Protein AF-A0A7C3S1Q4-F1 (afdb_monomer)

Structure (mmCIF, N/CA/C/O backbone):
data_AF-A0A7C3S1Q4-F1
#
_entry.id   AF-A0A7C3S1Q4-F1
#
loop_
_atom_site.group_PDB
_atom_site.id
_atom_site.type_symbol
_atom_site.label_atom_id
_atom_site.label_alt_id
_atom_site.label_comp_id
_atom_site.label_asym_id
_atom_site.label_entity_id
_atom_site.label_seq_id
_atom_site.pdbx_PDB_ins_code
_atom_site.Cartn_x
_atom_site.Cartn_y
_atom_site.Cartn_z
_atom_site.occupancy
_atom_site.B_iso_or_equiv
_atom_site.auth_seq_id
_atom_site.auth_comp_id
_atom_site.auth_asym_id
_atom_site.auth_atom_id
_atom_site.pdbx_PDB_model_num
ATOM 1 N N . MET A 1 1 ? 23.223 -0.907 -8.275 1.00 48.97 1 MET A N 1
ATOM 2 C CA . MET A 1 1 ? 21.796 -0.916 -7.881 1.00 48.97 1 MET A CA 1
ATOM 3 C C . MET A 1 1 ? 21.219 0.502 -7.955 1.00 48.97 1 MET A C 1
ATOM 5 O O . MET A 1 1 ? 21.024 1.114 -6.923 1.00 48.97 1 MET A O 1
ATOM 9 N N . ARG A 1 2 ? 20.998 1.053 -9.159 1.00 58.00 2 ARG A N 1
ATOM 10 C CA . ARG A 1 2 ? 20.314 2.356 -9.3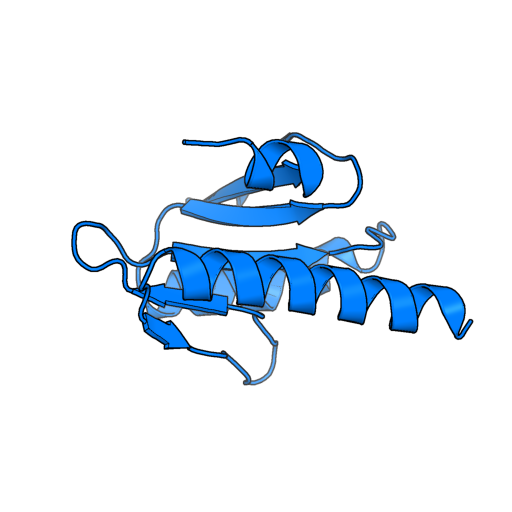61 1.00 58.00 2 ARG A CA 1
ATOM 11 C C . ARG A 1 2 ? 18.900 2.146 -9.918 1.00 58.00 2 ARG A C 1
ATOM 13 O O . ARG A 1 2 ? 17.937 2.654 -9.371 1.00 58.00 2 ARG A O 1
ATOM 20 N N . PHE A 1 3 ? 18.787 1.218 -10.872 1.00 60.94 3 PHE A N 1
ATOM 21 C CA . PHE A 1 3 ? 17.528 0.808 -11.501 1.00 60.94 3 PHE A CA 1
ATOM 22 C C . PHE A 1 3 ? 16.386 0.454 -10.534 1.00 60.94 3 PHE A C 1
ATOM 24 O O . PHE A 1 3 ? 15.249 0.825 -10.791 1.00 60.94 3 PHE A O 1
ATOM 31 N N . SER A 1 4 ? 16.654 -0.246 -9.426 1.00 64.38 4 SER A N 1
ATOM 32 C CA . SER A 1 4 ? 15.604 -0.610 -8.459 1.00 64.38 4 SER A CA 1
ATOM 33 C C . SER A 1 4 ? 15.069 0.590 -7.672 1.00 64.38 4 SER A C 1
ATOM 35 O O . SER A 1 4 ? 13.898 0.601 -7.312 1.00 64.38 4 SER A O 1
ATOM 37 N N . GLU 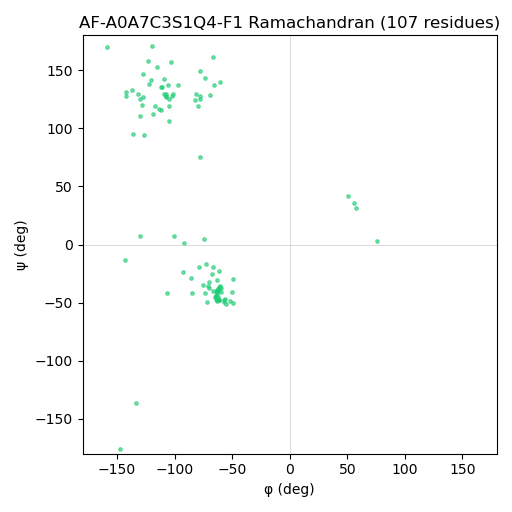A 1 5 ? 15.913 1.588 -7.400 1.00 70.88 5 GLU A N 1
ATOM 38 C CA . GLU A 1 5 ? 15.510 2.817 -6.707 1.00 70.88 5 GLU A CA 1
ATOM 39 C C . GLU A 1 5 ? 14.690 3.717 -7.641 1.00 70.88 5 GLU A C 1
ATOM 41 O O . GLU A 1 5 ? 13.647 4.232 -7.246 1.00 70.88 5 GLU A O 1
ATOM 46 N N . ASP A 1 6 ? 15.111 3.828 -8.905 1.00 82.06 6 ASP A N 1
ATOM 47 C CA . ASP A 1 6 ? 14.391 4.590 -9.930 1.00 82.06 6 ASP A CA 1
ATOM 48 C C . ASP A 1 6 ? 12.986 4.011 -10.192 1.00 82.06 6 ASP A C 1
ATOM 50 O O . ASP A 1 6 ? 12.019 4.759 -10.341 1.00 82.06 6 ASP A O 1
ATOM 54 N N . LEU A 1 7 ? 12.849 2.679 -10.188 1.00 83.50 7 LEU A N 1
ATOM 55 C CA . LEU A 1 7 ? 11.555 2.004 -10.334 1.00 83.50 7 LEU A CA 1
ATOM 56 C C . LEU A 1 7 ? 10.657 2.177 -9.104 1.00 83.50 7 LEU A C 1
ATOM 58 O O . LEU A 1 7 ? 9.460 2.388 -9.272 1.00 83.50 7 LEU A O 1
ATOM 62 N N . GLY A 1 8 ? 11.216 2.165 -7.889 1.00 83.62 8 GLY A N 1
ATOM 63 C CA . GLY A 1 8 ? 10.461 2.480 -6.669 1.00 83.62 8 GLY A CA 1
ATOM 64 C C . GLY A 1 8 ? 9.826 3.871 -6.734 1.00 83.62 8 GLY A C 1
ATOM 65 O O . GLY A 1 8 ? 8.613 4.008 -6.592 1.00 83.62 8 GLY A O 1
ATOM 66 N N . ARG A 1 9 ? 10.619 4.885 -7.104 1.00 86.75 9 ARG A N 1
ATOM 67 C CA . ARG A 1 9 ? 10.128 6.262 -7.289 1.00 86.75 9 ARG A CA 1
ATOM 68 C C . ARG A 1 9 ? 9.071 6.371 -8.386 1.00 86.75 9 ARG A C 1
ATOM 70 O O . ARG A 1 9 ? 8.138 7.161 -8.271 1.00 86.75 9 ARG A O 1
ATOM 77 N N . LEU A 1 10 ? 9.202 5.598 -9.467 1.00 90.12 10 LEU A N 1
ATOM 78 C CA . LEU A 1 10 ? 8.187 5.557 -10.520 1.00 90.12 10 LEU A CA 1
ATOM 79 C C . LEU A 1 10 ? 6.858 5.006 -9.984 1.00 90.12 10 LEU A C 1
ATOM 81 O O . LEU A 1 10 ? 5.812 5.589 -10.257 1.00 90.12 10 LEU A O 1
ATOM 85 N N . TYR A 1 11 ? 6.901 3.923 -9.206 1.00 91.31 11 TYR A N 1
ATOM 86 C CA . TYR A 1 11 ? 5.715 3.337 -8.581 1.00 91.31 11 TYR A CA 1
ATOM 87 C C . TYR A 1 11 ? 5.036 4.328 -7.628 1.00 91.31 11 TYR A C 1
ATOM 89 O O . TYR A 1 11 ? 3.831 4.548 -7.744 1.00 91.31 11 TYR A O 1
ATOM 97 N N . GLU A 1 12 ? 5.803 4.974 -6.746 1.00 90.12 12 GLU A N 1
ATOM 98 C CA . GLU A 1 12 ? 5.298 6.016 -5.841 1.00 90.12 12 GLU A CA 1
ATOM 99 C C . GLU A 1 12 ? 4.623 7.157 -6.614 1.00 90.12 12 GLU A C 1
ATOM 101 O O . GLU A 1 12 ? 3.500 7.546 -6.294 1.00 90.12 12 GLU A O 1
ATOM 106 N N . ASN A 1 13 ? 5.260 7.649 -7.682 1.00 93.19 13 ASN A N 1
ATOM 107 C CA . ASN A 1 13 ? 4.711 8.721 -8.511 1.00 93.19 13 ASN A CA 1
ATOM 108 C C . ASN A 1 13 ? 3.400 8.321 -9.197 1.00 93.19 13 ASN A C 1
ATOM 110 O O . ASN A 1 13 ? 2.465 9.120 -9.246 1.00 93.19 13 ASN A O 1
ATOM 114 N N . VAL A 1 14 ? 3.312 7.100 -9.729 1.00 94.31 14 VAL A N 1
ATOM 115 C CA . VAL A 1 14 ? 2.085 6.607 -10.372 1.00 94.31 14 VAL A CA 1
ATOM 116 C C . VAL A 1 14 ? 0.944 6.518 -9.358 1.00 94.31 14 VAL A C 1
ATOM 118 O O . VAL A 1 14 ? -0.162 6.976 -9.648 1.00 94.31 14 VAL A O 1
ATOM 121 N N . VAL A 1 15 ? 1.215 5.995 -8.157 1.00 92.94 15 VAL A N 1
ATOM 122 C CA . VAL A 1 15 ? 0.228 5.940 -7.067 1.00 92.94 15 VAL A CA 1
ATOM 123 C C . VAL A 1 15 ? -0.213 7.346 -6.669 1.00 92.94 15 VAL A C 1
ATOM 125 O O . VAL A 1 15 ? -1.412 7.618 -6.625 1.00 92.94 15 VAL A O 1
ATOM 128 N N . PHE A 1 16 ? 0.729 8.268 -6.467 1.00 92.50 16 PHE A N 1
ATOM 129 C CA . PHE A 1 16 ? 0.429 9.657 -6.125 1.00 92.50 16 PHE A CA 1
ATOM 130 C C . PHE A 1 16 ? -0.471 10.340 -7.164 1.00 92.50 16 PHE A C 1
ATOM 132 O O . PHE A 1 16 ? -1.479 10.949 -6.804 1.00 92.50 16 PHE A O 1
ATOM 139 N N . LEU A 1 17 ? -0.144 10.216 -8.455 1.00 92.94 17 LEU A N 1
ATOM 140 C CA . LEU A 1 17 ? -0.926 10.820 -9.536 1.00 92.94 17 LEU A CA 1
ATOM 141 C C . LEU A 1 17 ? -2.347 10.251 -9.607 1.00 92.94 17 LEU A C 1
ATOM 143 O O . LEU A 1 17 ? -3.297 11.009 -9.807 1.00 92.94 17 LEU A O 1
ATOM 147 N N . HIS A 1 18 ? -2.508 8.941 -9.407 1.00 91.94 18 HIS A N 1
ATOM 148 C CA . HIS A 1 18 ? -3.829 8.315 -9.363 1.00 91.94 18 HIS A CA 1
ATOM 149 C C . HIS A 1 18 ? -4.656 8.819 -8.168 1.00 91.94 18 HIS A C 1
ATOM 151 O O . HIS A 1 18 ? -5.811 9.208 -8.337 1.00 91.94 18 HIS A O 1
ATOM 157 N N . LEU A 1 19 ? -4.059 8.899 -6.974 1.00 90.00 19 LEU A N 1
ATOM 158 C CA . LEU A 1 19 ? -4.726 9.438 -5.783 1.00 90.00 19 LEU A CA 1
ATOM 159 C C . LEU A 1 19 ? -5.136 10.907 -5.961 1.00 90.00 19 LEU A C 1
ATOM 161 O O . LEU A 1 19 ? -6.217 11.303 -5.519 1.00 90.00 19 LEU A O 1
ATOM 165 N N . LEU A 1 20 ? -4.292 11.704 -6.625 1.00 88.56 20 LEU A N 1
ATOM 166 C CA . LEU A 1 20 ? -4.566 13.110 -6.914 1.00 88.56 20 LEU A CA 1
ATOM 167 C C . LEU A 1 20 ? -5.738 13.255 -7.893 1.00 88.56 20 LEU A C 1
ATOM 169 O O . LEU A 1 20 ? -6.595 14.119 -7.707 1.00 88.56 20 LEU A O 1
ATOM 173 N N . HIS A 1 21 ? -5.807 12.385 -8.907 1.00 87.94 21 HIS A N 1
ATOM 174 C CA . HIS A 1 21 ? -6.913 12.353 -9.864 1.00 87.94 21 HIS A CA 1
ATOM 175 C C . HIS A 1 21 ? -8.264 12.080 -9.187 1.00 87.94 21 HIS A C 1
ATOM 177 O O . HIS A 1 21 ? -9.272 12.683 -9.554 1.00 87.94 21 HIS A O 1
ATOM 183 N N . GLN A 1 22 ? -8.277 11.243 -8.148 1.00 84.38 22 GLN A N 1
ATOM 184 C CA . GLN A 1 22 ? -9.473 10.947 -7.355 1.00 84.38 22 GLN A CA 1
ATOM 185 C C . GLN A 1 22 ? -9.897 12.074 -6.390 1.00 84.38 22 GLN A C 1
ATOM 187 O O . GLN A 1 22 ? -10.854 11.904 -5.637 1.00 84.38 22 GLN A O 1
ATOM 192 N N . GLN A 1 23 ? -9.229 13.235 -6.413 1.00 77.44 23 GLN A N 1
ATOM 193 C CA . GLN A 1 23 ? -9.513 14.388 -5.543 1.00 77.44 23 GLN A CA 1
ATOM 194 C C . GLN A 1 23 ? -9.431 14.060 -4.040 1.00 77.44 23 GLN A C 1
ATOM 196 O O . GLN A 1 23 ? -10.141 14.646 -3.219 1.00 77.44 23 GLN A O 1
ATOM 201 N N . ASN A 1 24 ? -8.563 13.117 -3.669 1.00 77.75 24 ASN A N 1
ATOM 202 C CA . ASN A 1 24 ? -8.302 12.790 -2.273 1.00 77.75 24 ASN A CA 1
ATOM 203 C C . ASN A 1 24 ? -7.383 13.837 -1.631 1.00 77.75 24 ASN A C 1
ATOM 205 O O . ASN A 1 24 ? -6.491 14.385 -2.279 1.00 77.75 24 ASN A O 1
ATOM 209 N N . GLU A 1 25 ? -7.545 14.070 -0.328 1.00 84.06 25 GLU A N 1
ATOM 210 C CA . GLU A 1 25 ? -6.511 14.763 0.438 1.00 84.06 25 GLU A CA 1
ATOM 211 C C . GLU A 1 25 ? -5.401 13.772 0.789 1.00 84.06 25 GLU A C 1
ATOM 213 O O . GLU A 1 25 ? -5.641 12.773 1.475 1.00 84.06 25 GLU A O 1
ATOM 218 N N . ILE A 1 26 ? -4.191 14.051 0.308 1.00 87.75 26 ILE A N 1
ATOM 219 C CA . ILE A 1 26 ? -3.033 13.165 0.426 1.00 87.75 26 ILE A CA 1
ATOM 220 C C . ILE A 1 26 ? -2.062 13.744 1.452 1.00 87.75 26 ILE A C 1
ATOM 222 O O . ILE A 1 26 ? -1.636 14.895 1.343 1.00 87.75 26 ILE A O 1
ATOM 226 N N . PHE A 1 27 ? -1.676 12.925 2.424 1.00 86.50 27 PHE A N 1
ATOM 227 C CA . PHE A 1 27 ? -0.685 13.251 3.439 1.00 86.50 27 PHE A CA 1
ATOM 228 C C . PHE A 1 27 ? 0.469 12.255 3.370 1.00 86.50 27 PHE A C 1
ATOM 230 O O . PHE A 1 27 ? 0.253 11.058 3.204 1.00 86.50 27 PHE A O 1
ATOM 237 N N . TYR A 1 28 ? 1.688 12.748 3.560 1.00 84.62 28 TYR A N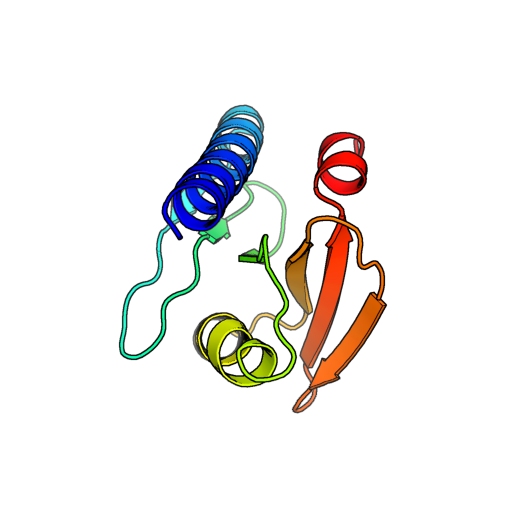 1
ATOM 238 C CA . TYR A 1 28 ? 2.884 11.916 3.679 1.00 84.62 28 TYR A CA 1
ATOM 239 C C . TYR A 1 28 ? 3.209 11.705 5.153 1.00 84.62 28 TYR A C 1
ATOM 241 O O . TYR A 1 28 ? 3.155 12.658 5.940 1.00 84.62 28 TYR A O 1
ATOM 249 N N . TRP A 1 29 ? 3.566 10.480 5.542 1.00 79.12 29 TRP A N 1
ATOM 250 C CA . TRP A 1 29 ? 3.944 10.184 6.920 1.00 79.12 29 TRP A CA 1
ATOM 251 C C . TRP A 1 29 ? 5.426 9.842 7.035 1.00 79.12 29 TRP A C 1
ATOM 253 O O . TRP A 1 29 ? 5.883 8.808 6.553 1.00 79.12 29 TRP A O 1
ATOM 263 N N . LYS A 1 30 ? 6.173 10.681 7.756 1.00 76.44 30 LYS A N 1
ATOM 264 C CA . LYS A 1 30 ? 7.596 10.466 8.033 1.00 76.44 30 LYS A CA 1
ATOM 265 C C . LYS A 1 30 ? 7.875 10.613 9.525 1.00 76.44 30 LYS A C 1
ATOM 267 O O . LYS A 1 30 ? 7.786 11.711 10.071 1.00 76.44 30 LYS A O 1
ATOM 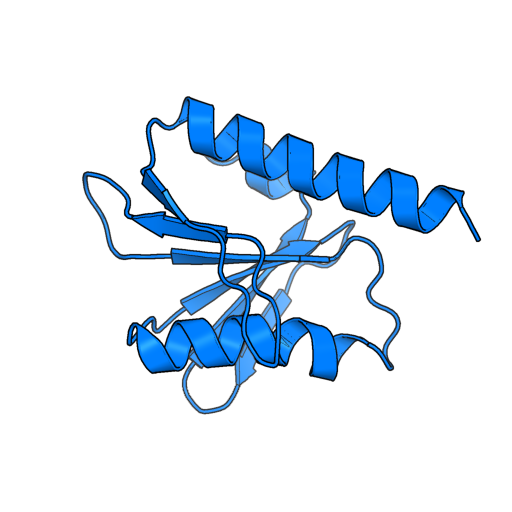272 N N . ASN A 1 31 ? 8.191 9.501 10.187 1.00 69.31 31 ASN A N 1
ATOM 273 C CA . ASN A 1 31 ? 8.630 9.466 11.584 1.00 69.31 31 ASN A CA 1
ATOM 274 C C . ASN A 1 31 ? 9.869 8.554 11.714 1.00 69.31 31 ASN A C 1
ATOM 276 O O . ASN A 1 31 ? 10.767 8.631 10.880 1.00 69.31 31 ASN A O 1
ATOM 280 N N . LYS A 1 32 ? 9.948 7.678 12.730 1.00 69.12 32 LYS A N 1
ATOM 281 C CA . LYS A 1 32 ? 10.992 6.634 12.805 1.00 69.12 32 LYS A CA 1
ATOM 282 C C . LYS A 1 32 ? 10.901 5.636 11.647 1.00 69.12 32 LYS A C 1
ATOM 284 O O . LYS A 1 32 ? 11.920 5.085 11.243 1.00 69.12 32 LYS A O 1
ATOM 289 N N . ASN A 1 33 ? 9.687 5.418 11.151 1.00 75.69 33 ASN A N 1
ATOM 290 C CA . ASN A 1 33 ? 9.385 4.682 9.934 1.00 75.69 33 ASN A CA 1
ATOM 291 C C . ASN A 1 33 ? 8.582 5.598 8.999 1.00 75.69 33 ASN A C 1
ATOM 293 O O . ASN A 1 33 ? 7.967 6.572 9.452 1.00 75.69 33 ASN A O 1
ATOM 297 N N . GLU A 1 34 ? 8.601 5.288 7.710 1.00 77.94 34 GLU A N 1
ATOM 298 C CA . GLU A 1 34 ? 7.924 6.060 6.666 1.00 77.94 34 GLU A CA 1
ATOM 299 C C . GLU A 1 34 ? 6.725 5.265 6.145 1.00 77.94 34 GLU A C 1
ATOM 301 O O . GLU A 1 34 ? 6.778 4.040 6.087 1.00 77.94 34 GLU A O 1
ATOM 306 N N . CYS A 1 35 ? 5.630 5.961 5.852 1.00 83.94 35 CYS A N 1
ATOM 307 C CA . CYS A 1 35 ? 4.487 5.421 5.125 1.00 83.94 35 CYS A CA 1
ATOM 308 C C . CYS A 1 35 ? 4.178 6.406 4.006 1.00 83.94 35 CYS A C 1
ATOM 310 O O . CYS A 1 35 ? 3.983 7.597 4.279 1.00 83.94 35 CYS A O 1
ATOM 312 N N . ASP A 1 36 ? 4.146 5.911 2.772 1.00 85.88 36 ASP A N 1
ATOM 313 C CA . ASP A 1 36 ? 4.150 6.780 1.595 1.00 85.88 36 ASP A CA 1
ATOM 314 C C . ASP A 1 36 ? 2.915 7.673 1.551 1.00 85.88 36 ASP A C 1
ATOM 316 O O . ASP A 1 36 ? 3.040 8.887 1.395 1.00 85.88 36 ASP A O 1
ATOM 320 N N . PHE A 1 37 ? 1.725 7.102 1.772 1.00 91.56 37 PHE A N 1
ATOM 321 C CA . PHE A 1 37 ? 0.484 7.862 1.693 1.00 91.56 37 PHE A CA 1
ATOM 322 C C . PHE A 1 37 ? -0.483 7.531 2.830 1.00 91.56 37 PHE A C 1
ATOM 324 O O . PHE A 1 37 ? -0.801 6.380 3.115 1.00 91.56 37 PHE A O 1
ATOM 331 N N . LEU A 1 38 ? -1.020 8.577 3.445 1.00 90.69 38 LEU A N 1
ATOM 332 C CA . LEU A 1 38 ? -2.241 8.557 4.233 1.00 90.69 38 LEU A CA 1
ATOM 333 C C . LEU A 1 38 ? -3.257 9.406 3.479 1.00 90.69 38 LEU A C 1
ATOM 335 O O . LEU A 1 38 ? -3.056 10.609 3.315 1.00 90.69 38 LEU A O 1
ATOM 339 N N . ILE A 1 39 ? -4.345 8.797 3.026 1.00 89.31 39 ILE A N 1
ATOM 340 C CA . ILE A 1 39 ? -5.391 9.507 2.299 1.00 89.31 39 ILE A CA 1
ATOM 341 C C . ILE A 1 39 ? -6.613 9.712 3.179 1.00 89.31 39 ILE A C 1
ATOM 343 O O . ILE A 1 39 ? -7.059 8.817 3.903 1.00 89.31 39 ILE A O 1
ATOM 347 N N . ARG A 1 40 ? -7.172 10.918 3.108 1.00 83.69 40 ARG A N 1
ATOM 348 C CA . ARG A 1 40 ? -8.507 11.209 3.619 1.00 83.69 40 ARG A CA 1
ATOM 349 C C . ARG A 1 40 ? -9.434 11.322 2.421 1.00 83.69 40 ARG A C 1
ATOM 351 O O . ARG A 1 40 ? -9.380 12.292 1.666 1.00 83.69 40 ARG A O 1
ATOM 358 N N . THR A 1 41 ? -10.260 10.300 2.242 1.00 71.56 41 THR A N 1
ATOM 359 C CA . THR A 1 41 ? -11.269 10.298 1.186 1.00 71.56 41 THR A CA 1
ATOM 360 C C . THR A 1 41 ? -12.397 11.258 1.571 1.00 71.56 41 THR A C 1
ATOM 362 O O . THR A 1 41 ? -12.767 11.376 2.740 1.00 71.56 41 THR A O 1
ATOM 365 N N . THR A 1 42 ? -12.962 11.971 0.597 1.00 67.75 42 THR A N 1
ATOM 366 C CA . THR A 1 42 ? -14.053 12.936 0.842 1.00 67.75 42 THR A CA 1
ATOM 367 C C . THR A 1 42 ? -15.352 12.270 1.310 1.00 67.75 42 TH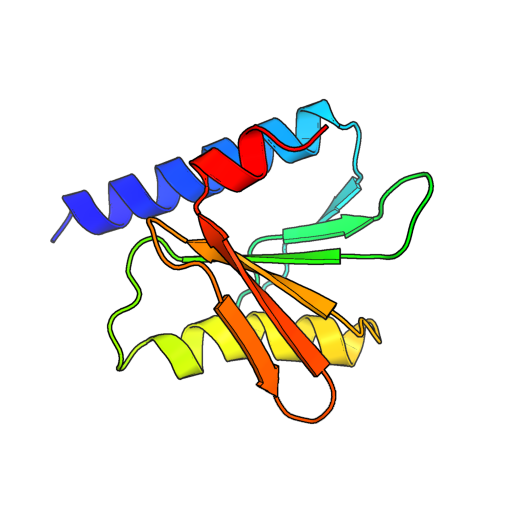R A C 1
ATOM 369 O O . THR A 1 42 ? -16.218 12.938 1.873 1.00 67.75 42 THR A O 1
ATOM 372 N N . ARG A 1 43 ? -15.506 10.957 1.080 1.00 63.69 43 ARG A N 1
ATOM 373 C CA . ARG A 1 43 ? -16.735 10.187 1.347 1.00 63.69 43 ARG A CA 1
ATOM 374 C C . ARG A 1 43 ? -16.517 8.894 2.143 1.00 63.69 43 ARG A C 1
ATOM 376 O O . ARG A 1 43 ? -17.460 8.121 2.286 1.00 63.69 43 ARG A O 1
ATOM 383 N N . GLY A 1 44 ? -15.313 8.633 2.648 1.00 64.69 44 GLY A N 1
ATOM 384 C CA . GLY A 1 44 ? -14.966 7.337 3.232 1.00 64.69 44 GLY A CA 1
ATOM 385 C C . GLY A 1 44 ? -13.963 7.413 4.388 1.00 64.69 44 GLY A C 1
ATOM 386 O O . GLY A 1 44 ? -13.598 8.498 4.846 1.00 64.69 44 GLY A O 1
ATOM 387 N N . PRO A 1 45 ? -13.542 6.249 4.911 1.00 68.81 45 PRO A N 1
ATOM 388 C CA . PRO A 1 45 ? -12.548 6.182 5.974 1.00 68.81 45 PRO A CA 1
ATOM 389 C C . PRO A 1 45 ? -11.174 6.673 5.491 1.00 68.81 45 PRO A C 1
ATOM 391 O O . PRO A 1 45 ? -10.897 6.732 4.292 1.00 68.81 45 PRO A O 1
ATOM 394 N N . GLN A 1 46 ? -10.302 7.013 6.445 1.00 83.12 46 GLN A N 1
ATOM 395 C CA . GLN A 1 46 ? -8.882 7.203 6.152 1.00 83.12 46 GLN A CA 1
ATOM 396 C C . GLN A 1 46 ? -8.259 5.869 5.739 1.00 83.12 46 GLN A C 1
ATOM 398 O O . GLN A 1 46 ? -8.503 4.845 6.382 1.00 83.12 46 GLN A O 1
ATOM 403 N N . GLU A 1 47 ? -7.431 5.900 4.703 1.00 89.50 47 GLU A N 1
ATOM 404 C CA . GLU A 1 47 ? -6.697 4.738 4.209 1.00 89.50 47 GLU A CA 1
ATOM 405 C C . GLU A 1 47 ? -5.197 5.031 4.245 1.00 89.50 47 GLU A C 1
ATOM 407 O O . GLU A 1 47 ? -4.756 6.137 3.932 1.00 89.50 47 GLU A O 1
ATOM 412 N N . ALA A 1 48 ? -4.417 4.044 4.680 1.00 93.31 48 ALA A N 1
ATOM 413 C CA . ALA A 1 48 ? -2.964 4.110 4.698 1.00 93.31 48 ALA A CA 1
ATOM 414 C C . ALA A 1 48 ? -2.419 3.168 3.623 1.00 93.31 48 ALA A C 1
ATOM 416 O O . ALA A 1 48 ? -2.826 2.003 3.558 1.00 93.31 48 ALA A O 1
ATOM 417 N N . ILE A 1 49 ? -1.525 3.691 2.788 1.00 93.12 49 ILE A N 1
ATOM 418 C CA . ILE A 1 49 ? -0.983 3.021 1.611 1.00 93.12 49 ILE A CA 1
ATOM 419 C C . ILE A 1 49 ? 0.545 3.059 1.681 1.00 93.12 49 ILE A C 1
ATOM 421 O O . ILE A 1 49 ? 1.146 4.125 1.824 1.00 93.12 49 ILE A O 1
ATOM 425 N N . GLN A 1 50 ? 1.154 1.884 1.552 1.00 92.88 50 GLN A N 1
ATOM 426 C CA . GLN A 1 50 ? 2.592 1.694 1.373 1.00 92.88 50 GLN A CA 1
ATOM 427 C C . GLN A 1 50 ? 2.852 1.183 -0.043 1.00 92.88 50 GLN A C 1
ATOM 429 O O . GLN A 1 50 ? 2.171 0.269 -0.503 1.00 92.88 50 GLN A O 1
ATOM 434 N N . VAL A 1 51 ? 3.849 1.718 -0.731 1.00 90.69 51 VAL A N 1
ATOM 435 C CA . VAL A 1 51 ? 4.303 1.248 -2.037 1.00 90.69 51 VAL A CA 1
ATOM 436 C C . VAL A 1 51 ? 5.581 0.440 -1.840 1.00 90.69 51 VAL A C 1
ATOM 438 O O . VAL A 1 51 ? 6.529 0.877 -1.196 1.00 90.69 51 VAL A O 1
ATOM 441 N N . CYS A 1 52 ? 5.610 -0.780 -2.370 1.00 86.56 52 CYS A N 1
ATOM 442 C CA . CYS A 1 52 ? 6.756 -1.669 -2.257 1.00 86.56 52 CYS A CA 1
ATOM 443 C C . CYS A 1 52 ? 7.044 -2.348 -3.599 1.00 86.56 52 CYS A C 1
ATOM 445 O O . CYS A 1 52 ? 6.467 -3.380 -3.943 1.00 86.56 52 CYS A O 1
ATOM 447 N N . TYR A 1 53 ? 7.970 -1.766 -4.365 1.00 74.44 53 TYR A N 1
ATOM 448 C CA . TYR A 1 53 ? 8.406 -2.340 -5.640 1.00 74.44 53 TYR A CA 1
ATOM 449 C C . TYR A 1 53 ? 9.242 -3.618 -5.454 1.00 74.44 53 TYR A C 1
ATOM 451 O O . TYR A 1 53 ? 9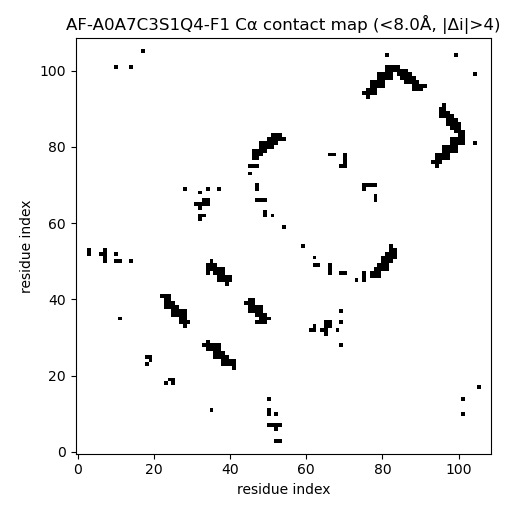.162 -4.540 -6.259 1.00 74.44 53 TYR A O 1
ATOM 459 N N . THR A 1 54 ? 10.062 -3.698 -4.399 1.00 67.50 54 THR A N 1
ATOM 460 C CA . THR A 1 54 ? 10.955 -4.846 -4.170 1.00 67.50 54 THR A CA 1
ATOM 461 C C . THR A 1 54 ? 10.755 -5.425 -2.775 1.00 67.50 54 THR A C 1
ATOM 463 O O . THR A 1 54 ? 11.390 -4.999 -1.810 1.00 67.50 54 THR A O 1
ATOM 466 N N . LEU A 1 55 ? 9.906 -6.448 -2.679 1.00 61.31 55 LEU A N 1
ATOM 467 C CA . LEU A 1 55 ? 9.747 -7.259 -1.473 1.00 61.31 55 LEU A CA 1
ATOM 468 C C . LEU A 1 55 ? 10.920 -8.244 -1.377 1.00 61.31 55 LEU A C 1
ATOM 470 O O . LEU A 1 55 ? 10.815 -9.428 -1.686 1.00 61.31 55 LEU A O 1
ATOM 474 N N . ALA A 1 56 ? 12.097 -7.753 -0.990 1.00 60.78 56 ALA A N 1
ATOM 475 C CA . ALA A 1 56 ? 13.105 -8.656 -0.451 1.00 60.78 56 ALA A CA 1
ATOM 476 C C . ALA A 1 56 ? 12.591 -9.140 0.915 1.00 60.78 56 ALA A C 1
ATOM 478 O O . ALA A 1 56 ? 12.240 -8.302 1.744 1.00 60.78 56 ALA A O 1
ATOM 479 N N . LYS A 1 57 ? 12.569 -10.457 1.170 1.00 55.72 57 LYS A N 1
ATOM 480 C CA . LYS A 1 57 ? 12.049 -11.054 2.424 1.00 55.72 57 LYS A CA 1
ATOM 481 C C . LYS A 1 57 ? 12.592 -10.405 3.708 1.00 55.72 57 LYS A C 1
ATOM 483 O O . LYS A 1 57 ? 11.908 -10.365 4.718 1.00 55.72 57 LYS A O 1
ATOM 488 N N . GLU A 1 58 ? 13.812 -9.873 3.677 1.00 53.09 58 GLU A N 1
ATOM 489 C CA . GLU A 1 58 ? 14.431 -9.188 4.823 1.00 53.09 58 GLU A CA 1
ATOM 490 C C . GLU A 1 58 ? 13.939 -7.742 5.033 1.00 53.09 58 GLU A C 1
ATOM 492 O O . GLU A 1 58 ? 14.098 -7.182 6.117 1.00 53.09 58 GLU A O 1
ATOM 497 N N . LYS A 1 59 ? 13.349 -7.114 4.008 1.00 60.69 59 LYS A N 1
ATOM 498 C CA . LYS A 1 59 ? 12.812 -5.745 4.065 1.00 60.69 59 LYS A CA 1
ATOM 499 C C . LYS A 1 59 ? 11.334 -5.699 4.440 1.00 60.69 59 LYS A C 1
ATOM 501 O O . LYS A 1 59 ? 10.905 -4.700 5.006 1.00 60.69 59 LYS A O 1
ATOM 506 N N . GLU A 1 60 ? 10.591 -6.778 4.202 1.00 66.81 60 GLU A N 1
ATOM 507 C CA . GLU A 1 60 ? 9.139 -6.870 4.415 1.00 66.81 60 GLU A CA 1
ATOM 508 C C . GLU A 1 60 ? 8.709 -6.380 5.805 1.00 66.81 60 GLU A C 1
ATOM 510 O O . GLU A 1 60 ? 7.884 -5.479 5.936 1.00 66.81 60 GLU A O 1
ATOM 515 N N . GLU A 1 61 ? 9.349 -6.871 6.868 1.00 68.75 61 GLU A N 1
ATOM 516 C CA . GLU A 1 61 ? 8.997 -6.466 8.232 1.00 68.75 61 GLU A CA 1
ATOM 517 C C . GLU A 1 61 ? 9.314 -5.000 8.549 1.00 68.75 61 GLU A C 1
ATOM 519 O O . GLU A 1 61 ? 8.729 -4.432 9.473 1.00 68.75 61 GLU A O 1
ATOM 524 N N . ARG A 1 62 ? 10.276 -4.385 7.854 1.00 70.31 62 ARG A N 1
ATOM 525 C CA . ARG A 1 62 ? 10.656 -2.987 8.087 1.00 70.31 62 ARG A CA 1
ATOM 526 C C . ARG A 1 62 ? 9.763 -2.032 7.305 1.00 70.31 62 ARG A C 1
ATOM 528 O O . ARG A 1 62 ? 9.338 -1.040 7.889 1.00 70.31 62 ARG A O 1
ATOM 535 N N . GLU A 1 63 ? 9.444 -2.355 6.056 1.00 75.69 63 GLU A N 1
ATOM 536 C CA . GLU A 1 63 ? 8.538 -1.554 5.221 1.00 75.69 63 GLU A CA 1
ATOM 537 C C . GLU A 1 63 ? 7.124 -1.517 5.831 1.00 75.69 63 GLU A C 1
ATOM 539 O O . GLU A 1 63 ? 6.506 -0.463 5.954 1.00 75.69 63 GLU A O 1
ATOM 544 N N . LEU A 1 64 ? 6.632 -2.648 6.352 1.00 86.50 64 LEU A N 1
ATOM 545 C CA . LEU A 1 64 ? 5.292 -2.710 6.948 1.00 86.50 64 LEU A CA 1
ATOM 546 C C . LEU A 1 64 ? 5.183 -2.011 8.315 1.00 86.50 64 LEU A C 1
ATOM 548 O O . LEU A 1 64 ? 4.073 -1.720 8.769 1.00 86.50 64 LEU A O 1
ATOM 552 N N . LYS A 1 65 ? 6.301 -1.718 8.999 1.00 87.56 65 LYS A N 1
ATOM 553 C CA . LYS A 1 65 ? 6.272 -1.024 10.303 1.00 87.56 65 LYS A CA 1
ATOM 554 C C . LYS A 1 65 ? 5.720 0.390 10.188 1.00 87.56 65 LYS A C 1
ATOM 556 O O . LYS A 1 65 ? 4.967 0.791 11.072 1.00 87.56 65 LYS A O 1
ATOM 561 N N . GLY A 1 66 ? 6.075 1.121 9.130 1.00 87.75 66 GLY A N 1
ATOM 562 C CA . GLY A 1 66 ? 5.564 2.472 8.897 1.00 87.75 66 GLY A CA 1
ATOM 563 C C . GLY A 1 66 ? 4.059 2.475 8.680 1.00 87.75 66 GLY A C 1
ATOM 564 O O . GLY A 1 66 ? 3.338 3.190 9.377 1.00 87.75 66 GLY A O 1
ATOM 565 N N . LEU A 1 67 ? 3.581 1.582 7.812 1.00 91.19 67 LEU A N 1
ATOM 566 C CA . LEU A 1 67 ? 2.155 1.374 7.580 1.00 91.19 67 LEU A CA 1
ATOM 567 C C . LEU A 1 67 ? 1.406 1.045 8.880 1.00 91.19 67 LEU A C 1
ATOM 569 O O . LEU A 1 67 ? 0.426 1.706 9.218 1.00 91.19 67 LEU A O 1
ATOM 573 N N . LEU A 1 68 ? 1.887 0.069 9.655 1.00 91.19 68 LEU A N 1
ATOM 574 C CA . LEU A 1 68 ? 1.258 -0.316 10.922 1.00 91.19 68 LEU A CA 1
ATOM 575 C C . LEU A 1 68 ? 1.256 0.826 11.953 1.00 91.19 68 LEU A C 1
ATOM 577 O O . LEU A 1 68 ? 0.261 0.987 12.657 1.00 91.19 68 LEU A O 1
ATOM 581 N N . GLU A 1 69 ? 2.325 1.628 12.031 1.00 90.81 69 GLU A N 1
ATOM 582 C CA . GLU A 1 69 ? 2.417 2.796 12.921 1.00 90.81 69 GLU A CA 1
ATOM 583 C C . GLU A 1 69 ? 1.359 3.853 12.573 1.00 90.81 69 GLU A C 1
ATOM 585 O O . GLU A 1 69 ? 0.662 4.350 13.464 1.00 90.81 69 GLU A O 1
ATOM 590 N N . VAL A 1 70 ? 1.183 4.152 11.282 1.00 90.38 70 VAL A N 1
ATOM 591 C CA . VAL A 1 70 ? 0.116 5.043 10.801 1.00 90.38 70 VAL A CA 1
ATOM 592 C C . VAL A 1 70 ? -1.250 4.456 11.129 1.00 90.38 70 VAL A C 1
ATOM 594 O O . VAL A 1 70 ? -2.098 5.142 11.702 1.00 90.38 70 VAL A O 1
ATOM 597 N N . MET A 1 71 ? -1.463 3.174 10.842 1.00 92.25 71 MET A N 1
ATOM 598 C CA . MET A 1 71 ? -2.740 2.528 11.124 1.00 92.25 71 MET A CA 1
ATOM 599 C C . MET A 1 71 ? -3.098 2.564 12.612 1.00 92.25 71 MET A C 1
ATOM 601 O O . MET A 1 71 ? -4.248 2.824 12.957 1.00 92.25 71 MET A O 1
ATOM 605 N N . ASP A 1 72 ? -2.128 2.338 13.500 1.00 91.56 72 ASP A N 1
ATOM 606 C CA . ASP A 1 72 ? -2.317 2.452 14.948 1.00 91.56 72 ASP A CA 1
ATOM 607 C C . ASP A 1 72 ? -2.673 3.882 15.364 1.00 91.56 72 ASP A C 1
ATOM 609 O O . ASP A 1 72 ? -3.655 4.101 16.080 1.00 91.56 72 ASP A O 1
ATOM 613 N N . ARG A 1 73 ? -1.915 4.867 14.872 1.00 90.31 73 ARG A N 1
ATOM 614 C CA . ARG A 1 73 ? -2.111 6.279 15.215 1.00 90.31 73 ARG A CA 1
ATOM 615 C C . ARG A 1 73 ? -3.478 6.808 14.786 1.00 90.31 73 ARG A C 1
ATOM 617 O O . ARG A 1 73 ? -4.098 7.560 15.536 1.00 90.31 73 ARG A O 1
ATOM 624 N N . PHE A 1 74 ? -3.944 6.411 13.605 1.00 88.75 74 PHE A N 1
ATOM 625 C CA . PHE A 1 74 ? -5.202 6.883 13.018 1.00 88.75 74 PHE A CA 1
ATOM 626 C C . PHE A 1 74 ? -6.366 5.892 13.186 1.00 88.75 74 PHE A C 1
ATOM 628 O O . PHE A 1 74 ? -7.454 6.128 12.670 1.00 88.75 74 PHE A O 1
ATOM 635 N N . ARG A 1 75 ? -6.174 4.805 13.952 1.00 90.31 75 ARG A N 1
ATOM 636 C CA . ARG A 1 75 ? -7.184 3.759 14.216 1.00 90.31 75 ARG A CA 1
ATOM 637 C C . ARG A 1 75 ? -7.759 3.125 12.938 1.00 90.31 75 ARG A C 1
ATOM 639 O O . ARG A 1 75 ? -8.935 2.758 12.887 1.00 90.31 75 ARG A O 1
ATOM 646 N N . ILE A 1 76 ? -6.92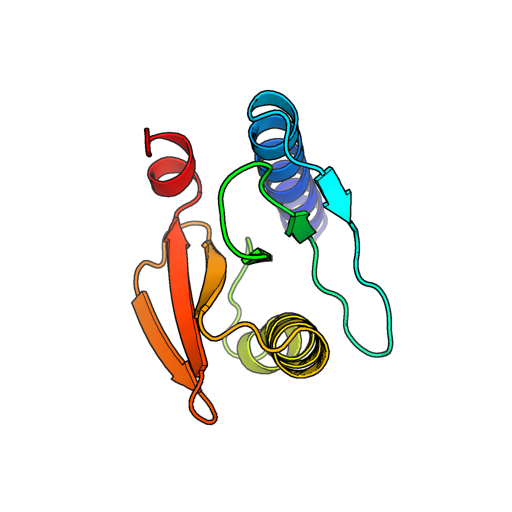0 2.967 11.920 1.00 91.94 76 ILE A N 1
ATOM 647 C CA . ILE A 1 76 ? -7.266 2.344 10.640 1.00 91.94 76 ILE A CA 1
ATOM 648 C C . ILE A 1 76 ? -7.200 0.820 10.802 1.00 91.94 76 ILE A C 1
ATOM 650 O O . ILE A 1 76 ? -6.218 0.268 11.301 1.00 91.94 76 ILE A O 1
ATOM 6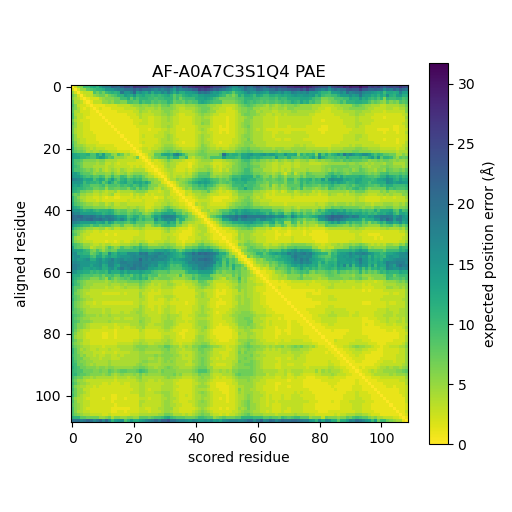54 N N . LYS A 1 77 ? -8.263 0.119 10.389 1.00 92.50 77 LYS A N 1
ATOM 655 C CA . LYS A 1 77 ? -8.378 -1.345 10.541 1.00 92.50 77 LYS A CA 1
ATOM 656 C C . LYS A 1 77 ? -7.725 -2.129 9.400 1.00 92.50 77 LYS A C 1
ATOM 658 O O . LYS A 1 77 ? -7.292 -3.263 9.620 1.00 92.50 77 LYS A O 1
ATOM 663 N N . SER A 1 78 ? -7.671 -1.536 8.209 1.00 93.12 78 SER A N 1
ATOM 664 C CA . SER A 1 78 ? -7.148 -2.147 6.987 1.00 93.12 78 SER A CA 1
ATOM 665 C C . SER A 1 78 ? -6.176 -1.211 6.273 1.00 93.12 78 SER A C 1
ATOM 667 O O . SER A 1 78 ? -6.501 -0.047 6.065 1.00 93.12 78 SER A O 1
ATOM 669 N N . GLY A 1 79 ? -4.993 -1.713 5.935 1.00 93.50 79 GLY A N 1
ATOM 670 C CA . GLY A 1 79 ? -3.962 -0.979 5.202 1.00 93.50 79 GLY A CA 1
ATOM 671 C C . GLY A 1 79 ? -3.720 -1.627 3.848 1.00 93.50 79 GLY A C 1
ATOM 672 O O . GLY A 1 79 ? -3.937 -2.833 3.693 1.00 93.50 79 GLY A O 1
ATOM 673 N N . LEU A 1 80 ? -3.273 -0.833 2.885 1.00 93.81 80 LEU A N 1
ATOM 674 C CA . LEU A 1 80 ? -2.988 -1.287 1.532 1.00 93.81 80 LEU A CA 1
ATOM 675 C C . LEU A 1 80 ? -1.483 -1.237 1.270 1.00 93.81 80 LEU A C 1
ATOM 677 O O . LEU A 1 80 ? -0.808 -0.263 1.591 1.00 93.81 80 LEU A O 1
ATOM 681 N N . VAL A 1 81 ? -0.963 -2.294 0.666 1.00 93.31 81 VAL A N 1
ATOM 682 C CA . VAL A 1 81 ? 0.412 -2.394 0.196 1.00 93.31 81 VAL A CA 1
ATOM 683 C C . VAL A 1 81 ? 0.355 -2.593 -1.311 1.00 93.31 81 VAL A C 1
ATOM 685 O O . VAL A 1 81 ? -0.119 -3.622 -1.793 1.00 93.31 81 VAL A O 1
ATOM 688 N N . ILE A 1 82 ? 0.815 -1.597 -2.060 1.00 92.94 82 ILE A N 1
ATOM 689 C CA . ILE A 1 82 ? 0.941 -1.675 -3.510 1.00 92.94 82 ILE A CA 1
ATOM 690 C C . ILE A 1 82 ? 2.238 -2.396 -3.845 1.00 92.94 82 ILE A C 1
ATOM 692 O O . ILE A 1 82 ? 3.313 -1.987 -3.410 1.00 92.94 82 ILE A O 1
ATOM 696 N N . THR A 1 83 ? 2.139 -3.466 -4.620 1.00 92.00 83 THR A N 1
ATOM 697 C CA . THR A 1 83 ? 3.260 -4.342 -4.967 1.00 92.00 83 THR A CA 1
ATOM 698 C C . THR A 1 83 ? 3.491 -4.367 -6.477 1.00 92.00 83 THR A C 1
ATOM 700 O O . THR A 1 83 ? 2.689 -3.857 -7.262 1.00 92.00 83 THR A O 1
ATOM 703 N N . GLU A 1 84 ? 4.596 -4.973 -6.906 1.00 90.12 84 GLU A N 1
ATOM 704 C CA . GLU A 1 84 ? 4.842 -5.252 -8.326 1.00 90.12 84 GLU A CA 1
ATOM 705 C C . GLU A 1 84 ? 3.925 -6.378 -8.844 1.00 90.12 84 GLU A C 1
ATOM 707 O O . GLU A 1 84 ? 3.218 -6.193 -9.836 1.00 90.12 84 GLU A O 1
ATOM 712 N N . SER A 1 85 ? 3.853 -7.504 -8.125 1.00 89.12 85 SER A N 1
ATOM 713 C CA . SER A 1 85 ? 3.097 -8.695 -8.558 1.00 89.12 85 SER A CA 1
ATOM 714 C C . SER A 1 85 ? 2.386 -9.477 -7.447 1.00 89.12 85 SER A C 1
ATOM 716 O O . SER A 1 85 ? 1.519 -10.299 -7.747 1.00 89.12 85 SER A O 1
ATOM 718 N N . GLN A 1 86 ? 2.696 -9.233 -6.171 1.00 89.12 86 GLN A N 1
ATOM 719 C CA . GLN A 1 86 ? 2.121 -9.989 -5.056 1.00 89.12 86 GLN A CA 1
ATOM 720 C C . GLN A 1 86 ? 0.693 -9.546 -4.731 1.00 89.12 86 GLN A C 1
ATOM 722 O O . GLN A 1 86 ? 0.444 -8.387 -4.398 1.00 89.12 86 GLN A O 1
ATOM 727 N N . GLU A 1 87 ? -0.230 -10.504 -4.735 1.00 93.19 87 GLU A N 1
ATOM 728 C CA . GLU A 1 87 ? -1.594 -10.331 -4.247 1.00 93.19 87 GLU A CA 1
ATOM 729 C C . GLU A 1 87 ? -1.838 -11.252 -3.052 1.00 93.19 87 GLU A C 1
ATOM 731 O O . GLU A 1 87 ? -1.726 -12.472 -3.159 1.00 93.19 87 GLU A O 1
ATOM 736 N N . ALA A 1 88 ? -2.150 -10.665 -1.900 1.00 92.31 88 ALA A N 1
ATOM 737 C CA . ALA A 1 88 ? -2.341 -11.402 -0.658 1.00 92.31 88 ALA A CA 1
ATOM 738 C C . ALA A 1 88 ? -3.182 -10.598 0.337 1.00 92.31 88 ALA A C 1
ATOM 740 O O . ALA A 1 88 ? -3.473 -9.414 0.154 1.00 92.31 88 ALA A O 1
ATOM 741 N N . SER A 1 89 ? -3.594 -11.243 1.422 1.00 94.00 89 SER A N 1
ATOM 742 C CA . SER A 1 89 ? -4.170 -10.555 2.572 1.00 94.00 89 SER A CA 1
ATOM 743 C C . SER A 1 89 ? -3.706 -11.224 3.850 1.00 94.00 89 SER A C 1
ATOM 745 O O . SER A 1 89 ? -3.857 -12.433 4.017 1.00 94.00 89 SER A O 1
ATOM 747 N N . GLU A 1 90 ? -3.164 -10.426 4.759 1.00 92.19 90 GLU A N 1
ATOM 748 C CA . GLU A 1 90 ? -2.542 -10.908 5.985 1.00 92.19 90 GLU A CA 1
ATOM 749 C C . GLU A 1 90 ? -3.130 -10.205 7.200 1.00 92.19 90 GLU A C 1
ATOM 751 O O . GLU A 1 90 ? -3.505 -9.032 7.150 1.00 92.19 90 GLU A O 1
ATOM 756 N N . LYS A 1 91 ? -3.212 -10.923 8.322 1.00 92.00 91 LYS A N 1
ATOM 757 C CA . LYS A 1 91 ? -3.624 -10.344 9.602 1.00 92.00 91 LYS A CA 1
ATOM 758 C C . LYS A 1 91 ? -2.414 -10.164 10.499 1.00 92.00 91 LYS A C 1
ATOM 760 O O . LYS A 1 91 ? -1.793 -11.139 10.907 1.00 92.00 91 LYS A O 1
ATOM 765 N N . VAL A 1 92 ? -2.142 -8.920 10.877 1.00 88.25 92 VAL A N 1
ATOM 766 C CA . VAL A 1 92 ? -1.012 -8.559 11.736 1.00 88.25 92 VAL A CA 1
ATOM 767 C C . VAL A 1 92 ? -1.529 -7.721 12.896 1.00 88.25 92 VAL A C 1
ATOM 769 O O . VAL A 1 92 ? -2.115 -6.660 12.697 1.00 88.25 92 VAL A O 1
ATOM 772 N N . LYS A 1 93 ? -1.335 -8.199 14.134 1.00 86.25 93 LYS A N 1
ATOM 773 C CA . LYS A 1 93 ? -1.715 -7.477 15.369 1.00 86.25 93 LYS A CA 1
ATOM 774 C C . LYS A 1 93 ? -3.171 -6.964 15.360 1.00 86.25 93 LYS A C 1
ATOM 776 O O . LYS A 1 93 ? -3.443 -5.828 15.741 1.00 86.25 93 LYS A O 1
ATOM 781 N N . GLY A 1 94 ? -4.104 -7.789 14.876 1.00 89.12 94 GLY A N 1
ATOM 782 C CA . GLY A 1 94 ? -5.533 -7.453 14.795 1.00 89.12 94 GLY A CA 1
ATOM 783 C C . GLY A 1 94 ? -5.926 -6.492 13.662 1.00 89.12 94 GLY A C 1
ATOM 784 O O . GLY A 1 94 ? -7.099 -6.143 13.557 1.00 89.12 94 GLY A O 1
ATOM 785 N N . LYS A 1 95 ? -4.979 -6.090 12.808 1.00 93.38 95 LYS A N 1
ATOM 786 C CA . LYS A 1 95 ? -5.205 -5.307 11.585 1.00 93.38 95 LYS A CA 1
ATOM 787 C C . LYS A 1 95 ? -5.122 -6.209 10.361 1.00 93.38 95 LYS A C 1
ATOM 789 O O . LYS A 1 95 ? -4.493 -7.265 10.420 1.00 93.38 95 LYS A O 1
ATOM 794 N N . THR A 1 96 ? -5.738 -5.786 9.263 1.00 95.06 96 THR A N 1
ATOM 795 C CA . THR A 1 96 ? -5.638 -6.488 7.976 1.00 95.06 96 THR A CA 1
ATOM 796 C C . THR A 1 96 ? -4.756 -5.689 7.026 1.00 95.06 96 THR A C 1
ATOM 798 O O . THR A 1 96 ? -4.958 -4.490 6.866 1.00 95.06 96 THR A O 1
ATOM 801 N N . LEU A 1 97 ? -3.775 -6.336 6.412 1.00 94.12 97 LEU A N 1
ATOM 802 C CA . LEU A 1 97 ? -2.959 -5.768 5.348 1.00 94.12 97 LEU A CA 1
ATOM 803 C C . LEU A 1 97 ? -3.368 -6.427 4.037 1.00 94.12 97 LEU A C 1
ATOM 805 O O . LEU A 1 97 ? -3.407 -7.655 3.951 1.00 94.12 97 LEU A O 1
ATOM 809 N N . HIS A 1 98 ? -3.691 -5.618 3.038 1.00 94.44 98 HIS A N 1
ATOM 810 C CA . HIS A 1 98 ? -3.995 -6.082 1.693 1.00 94.44 98 HIS A CA 1
ATOM 811 C C . HIS A 1 98 ? -2.809 -5.783 0.795 1.00 94.44 98 HIS A C 1
ATOM 813 O O . HIS A 1 98 ? -2.387 -4.638 0.703 1.00 94.44 98 HIS A O 1
ATOM 819 N N . PHE A 1 99 ? -2.296 -6.800 0.119 1.00 93.69 99 PHE A N 1
ATOM 820 C CA . PHE A 1 99 ? -1.244 -6.656 -0.874 1.00 93.69 99 PHE A CA 1
ATOM 821 C C . PHE A 1 99 ? -1.889 -6.725 -2.244 1.00 93.69 99 PHE A C 1
ATOM 823 O O . PHE A 1 99 ? -2.672 -7.643 -2.508 1.00 93.69 99 PHE A O 1
ATOM 830 N N . LEU A 1 100 ? -1.591 -5.752 -3.096 1.00 94.25 100 LEU A N 1
ATOM 831 C CA . LEU A 1 100 ? -2.206 -5.656 -4.405 1.00 94.25 100 LEU A CA 1
ATOM 832 C C . LEU A 1 100 ? -1.203 -5.173 -5.454 1.00 94.25 100 LEU A C 1
ATOM 834 O O . LEU A 1 100 ? -0.575 -4.135 -5.243 1.00 94.25 100 LEU A O 1
ATOM 838 N N . PRO A 1 101 ? -1.104 -5.848 -6.611 1.00 94.75 101 PRO A N 1
ATOM 839 C CA . PRO A 1 101 ? -0.274 -5.369 -7.705 1.00 94.75 101 PRO A CA 1
ATOM 840 C C . PRO A 1 101 ? -0.728 -3.992 -8.195 1.00 94.75 101 PRO A C 1
ATOM 842 O O . PRO A 1 101 ? -1.931 -3.759 -8.354 1.00 94.75 101 PRO A O 1
ATOM 845 N N . LEU A 1 102 ? 0.224 -3.107 -8.506 1.00 94.25 102 LEU A N 1
ATOM 846 C CA . LEU A 1 102 ? -0.047 -1.743 -8.975 1.00 94.25 102 LEU A CA 1
ATOM 847 C C . LEU A 1 102 ? -1.027 -1.720 -10.154 1.00 94.25 102 LEU A C 1
ATOM 849 O O . LEU A 1 102 ? -2.012 -0.988 -10.122 1.00 94.25 102 LEU A O 1
ATOM 853 N N . TRP A 1 103 ? -0.801 -2.553 -11.172 1.00 94.69 103 TRP A N 1
ATOM 854 C CA . TRP A 1 103 ? -1.672 -2.612 -12.351 1.00 94.69 103 TRP A CA 1
ATOM 855 C C . TRP A 1 103 ? -3.115 -2.981 -11.986 1.00 94.69 103 TRP A C 1
ATOM 857 O O . TRP A 1 103 ? -4.053 -2.442 -12.562 1.00 94.69 103 TRP A O 1
ATOM 867 N N . LYS A 1 104 ? -3.304 -3.874 -11.007 1.00 95.25 104 LYS A N 1
ATOM 868 C CA . LYS A 1 104 ? -4.630 -4.314 -10.569 1.00 95.25 104 LYS A CA 1
ATOM 869 C C . LYS A 1 104 ? -5.313 -3.241 -9.735 1.00 95.25 104 LYS A C 1
ATOM 871 O O . LYS A 1 104 ? -6.527 -3.102 -9.819 1.00 95.25 104 LYS A O 1
ATOM 876 N N . TRP A 1 105 ? -4.546 -2.494 -8.942 1.00 94.56 105 TRP A N 1
ATOM 877 C CA . TRP A 1 105 ? -5.046 -1.348 -8.190 1.00 94.56 105 TRP A CA 1
ATOM 878 C C . TRP A 1 105 ? -5.536 -0.227 -9.111 1.00 94.56 105 TRP A C 1
ATOM 880 O O . TRP A 1 105 ? -6.656 0.235 -8.939 1.00 94.56 105 TRP A O 1
ATOM 890 N N . LEU A 1 106 ? -4.750 0.134 -10.131 1.00 93.31 106 LEU A N 1
ATOM 891 C CA . LEU A 1 106 ? -5.087 1.196 -11.090 1.00 93.31 106 LEU A CA 1
ATOM 892 C C . LEU A 1 106 ? -6.362 0.922 -11.903 1.00 93.31 106 LEU A C 1
ATOM 894 O O . LEU A 1 106 ? -6.956 1.858 -12.427 1.00 93.31 106 LEU A O 1
ATOM 898 N N . LEU A 1 107 ? -6.753 -0.348 -12.035 1.00 93.12 107 LEU A N 1
ATOM 899 C CA . LEU A 1 107 ? -7.948 -0.779 -12.766 1.00 93.12 107 LEU A CA 1
ATOM 900 C C . LEU A 1 107 ? -9.201 -0.899 -11.882 1.00 93.12 107 LEU A C 1
ATOM 902 O O . LEU A 1 107 ? -10.240 -1.330 -12.377 1.00 93.12 107 LEU A O 1
ATOM 906 N N . ARG A 1 108 ? -9.122 -0.584 -10.582 1.00 85.94 108 ARG A N 1
ATOM 907 C CA . ARG A 1 108 ? -10.305 -0.559 -9.710 1.00 85.94 108 ARG A CA 1
ATOM 908 C C . ARG A 1 108 ? -11.091 0.732 -9.954 1.00 85.94 108 ARG A C 1
ATOM 910 O O . ARG A 1 108 ? -10.509 1.812 -9.909 1.00 85.94 108 ARG A O 1
ATOM 917 N N . GLU A 1 109 ? -12.389 0.586 -10.212 1.00 53.88 109 GLU A N 1
ATOM 918 C CA . GLU A 1 109 ? -13.364 1.683 -10.347 1.00 53.88 109 GLU A CA 1
ATOM 919 C C . GLU A 1 109 ? -13.903 2.146 -8.987 1.00 53.88 109 GLU A C 1
ATOM 921 O O . GLU A 1 109 ? -14.171 1.273 -8.124 1.00 53.88 109 GLU A O 1
#

Foldseek 3Di:
DVVQVVVQVVLLVVVVVLCVVLVWDWDWDDDPATFSTWTDHPPDAIETEHEDADCPVVCVVRSCVNSVVVCVVRVPQEYEYEYQDDFDWDADPNHIYTYDHSVRVSPDD

Radius of gyration: 13.17 Å; Cα contacts (8 Å, |Δi|>4): 182; chains: 1; bounding box: 38×26×28 Å

pLDDT: mean 83.97, std 11.61, range [48.97, 95.25]

Solvent-accessible surface area (backbone atoms only — not comparable to full-atom values): 6145 Å² total; per-residue (Å²): 136,58,70,67,56,57,49,36,54,48,52,49,51,53,52,49,54,54,45,52,72,71,68,40,48,78,40,72,44,79,69,100,44,52,22,66,35,37,34,43,44,92,87,56,72,63,42,40,38,31,74,43,66,76,79,45,82,85,46,46,72,60,58,49,45,14,42,51,52,51,27,63,77,70,70,38,57,56,37,40,33,36,21,67,74,54,70,52,75,47,78,56,97,9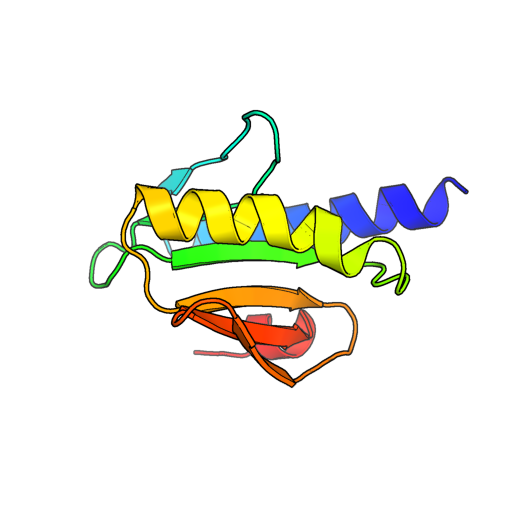1,26,39,40,37,34,34,20,46,72,63,57,73,70,60,129

Secondary structure (DSSP, 8-state):
--HHHHHHHHHHHHHHHHHHHTT-EEEEEESSSEEEEEEE-SSS-EEEEEEES---TTTHHHHHHHHHHHHHHHT-SEEEEEESS--EEEEETTEEEEEEEHHHHHT--

Mean predicted aligned error: 5.57 Å

Sequence (109 aa):
MRFSEDLGRLYENVVFLHLLHQQNEIFYWKNKNECDFLIRTTRGPQEAIQVCYTLAKEKEERELKGLLEVMDRFRIKSGLVITESQEASEKVKGKTLHFLPLWKWLLRE

Nearest PDB structures (foldseek):
  5xch-assembly2_B  TM=5.717E-01  e=1.014E-01  Entamoeba histolytica
  5xcj-assembly1_A  TM=5.612E-01  e=2.243E-01  Entamoeba histolytica
  3ck2-assembly1_A  TM=6.161E-01  e=6.051E-01  Streptococcus pneumoniae TIGR4
  2a22-assembly1_A  TM=5.415E-01  e=5.301E-01  Cryptosporidium parvum
  4pei-assembly1_A  TM=5.378E-01  e=4.405E+00  Entamoeba histolytica